Protein AF-E6VNT8-F1 (afdb_monomer)

Nearest PDB structures (foldseek):
  3csx-assembly2_B  TM=8.394E-01  e=1.505E+00  unclassified
  2fic-assembly3_B  TM=8.898E-01  e=3.154E+00  Homo sapiens
  7n6g-assembly1_3I  TM=9.560E-01  e=4.856E+00  Chlamydomonas reinhardtii
  8sza-assembly1_B  TM=9.090E-01  e=8.459E+00  Homo sapiens

Secondary structure (DSSP, 8-state):
-----------HHHHHHHHHHHHHHHHHHHHHHHHHHHHHTSSS--HHHHHHHHHHHHHHHHHHHHHHHHHS-S---

Mean predicted aligned error: 8.47 Å

Sequence (77 aa):
MSRFKPTLIMTDEDEGDLGAELARLQQEHRDLDAAIDALHHSPAPDLLRLQRLKKRKLALRDRISFIEDQITPDIIA

Organism: Rhodopseudomonas palustris (strain DX-1) (NCBI:txid652103)

Structure (mmCIF, N/CA/C/O backbone):
data_AF-E6VNT8-F1
#
_entry.id   AF-E6VNT8-F1
#
loop_
_atom_site.group_PDB
_atom_site.id
_atom_site.type_symbol
_atom_site.label_atom_id
_atom_site.label_alt_id
_atom_site.label_comp_id
_atom_site.label_asym_id
_atom_site.label_entity_id
_atom_site.label_seq_id
_atom_site.pdbx_PDB_ins_code
_atom_site.Cartn_x
_atom_site.Cartn_y
_atom_site.Cartn_z
_atom_site.occupancy
_atom_site.B_iso_or_equiv
_atom_site.auth_seq_id
_atom_site.auth_comp_id
_atom_site.auth_asym_id
_atom_site.auth_atom_id
_atom_site.pdbx_PDB_model_num
ATOM 1 N N . MET A 1 1 ? 4.204 17.285 25.544 1.00 39.38 1 MET A N 1
ATOM 2 C CA . MET A 1 1 ? 3.118 17.759 24.657 1.00 39.38 1 MET A CA 1
ATOM 3 C C . MET A 1 1 ? 2.231 16.568 24.341 1.00 39.38 1 MET A C 1
ATOM 5 O O . MET A 1 1 ? 2.458 15.876 23.360 1.00 39.38 1 MET A O 1
ATOM 9 N N . SER A 1 2 ? 1.307 16.259 25.251 1.00 39.81 2 SER A N 1
ATOM 10 C CA . SER A 1 2 ? 0.426 15.098 25.130 1.00 39.81 2 SER A CA 1
ATOM 11 C C . SER A 1 2 ? -0.744 15.475 24.229 1.00 39.81 2 SER A C 1
ATOM 13 O O . SER A 1 2 ? -1.541 16.342 24.593 1.00 39.81 2 SER A O 1
ATOM 15 N N . ARG A 1 3 ? -0.828 14.882 23.033 1.00 46.03 3 ARG A N 1
ATOM 16 C CA . ARG A 1 3 ?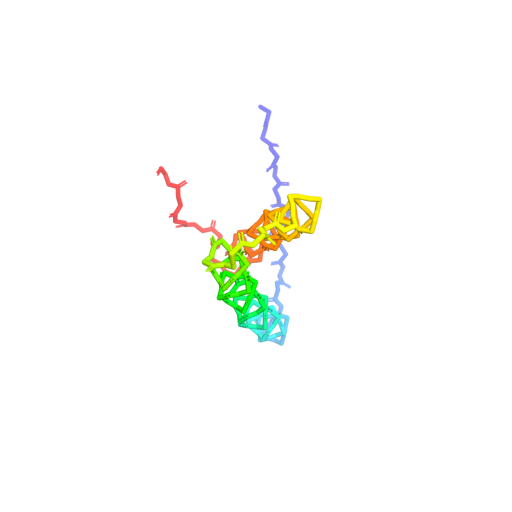 -2.084 14.891 22.281 1.00 46.03 3 ARG A CA 1
ATOM 17 C C . ARG A 1 3 ? -2.993 13.881 22.967 1.00 46.03 3 ARG A C 1
ATOM 19 O O . ARG A 1 3 ? -2.969 12.704 22.635 1.00 46.03 3 ARG A O 1
ATOM 26 N N . PHE A 1 4 ? -3.751 14.355 23.949 1.00 46.59 4 PHE A N 1
ATOM 27 C CA . PHE A 1 4 ? -4.918 13.649 24.455 1.00 46.59 4 PHE A CA 1
ATOM 28 C C . PHE A 1 4 ? -5.850 13.451 23.253 1.00 46.59 4 PHE A C 1
ATOM 30 O O . PHE A 1 4 ? -6.495 14.400 22.804 1.00 46.59 4 PHE A O 1
ATOM 37 N N . LYS A 1 5 ? -5.841 12.259 22.649 1.00 51.06 5 LYS A N 1
ATOM 38 C CA . LYS A 1 5 ? -6.924 11.876 21.752 1.00 51.06 5 LYS A CA 1
ATOM 39 C C . LYS A 1 5 ? -8.129 11.664 22.668 1.00 51.06 5 LYS A C 1
ATOM 41 O O . LYS A 1 5 ? -8.019 10.849 23.583 1.00 51.06 5 LYS A O 1
ATOM 46 N N . PRO A 1 6 ? -9.215 12.444 22.525 1.00 45.66 6 PRO A N 1
ATOM 47 C CA . PRO A 1 6 ? -10.416 12.175 23.293 1.00 45.66 6 PRO A CA 1
ATOM 48 C C . PRO A 1 6 ? -10.801 10.737 22.965 1.00 45.66 6 PRO A C 1
ATOM 50 O O . PRO A 1 6 ? -10.839 10.383 21.787 1.00 45.66 6 PRO A O 1
ATOM 53 N N . THR A 1 7 ? -10.983 9.907 23.989 1.00 52.19 7 THR A N 1
ATOM 54 C CA . THR A 1 7 ? -11.560 8.573 23.855 1.00 52.19 7 THR A CA 1
ATOM 55 C C . THR A 1 7 ? -12.893 8.755 23.143 1.00 52.19 7 THR A C 1
ATOM 57 O O . THR A 1 7 ? -13.883 9.148 23.758 1.00 52.19 7 THR A O 1
ATOM 60 N N . LEU A 1 8 ? -12.885 8.591 21.818 1.00 56.91 8 LEU A N 1
ATOM 61 C CA . LEU A 1 8 ? -14.096 8.447 21.039 1.00 56.91 8 LEU A CA 1
ATOM 62 C C . LEU A 1 8 ? -14.759 7.223 21.647 1.00 56.91 8 LEU A C 1
ATOM 64 O O . LEU A 1 8 ? -14.202 6.129 21.608 1.00 56.91 8 LEU A O 1
ATOM 68 N N . ILE A 1 9 ? -15.899 7.438 22.291 1.00 55.12 9 ILE A N 1
ATOM 69 C CA . ILE A 1 9 ? -16.823 6.362 22.612 1.00 55.12 9 ILE A CA 1
ATOM 70 C C . ILE A 1 9 ? -17.344 5.917 21.242 1.00 55.12 9 ILE A C 1
ATOM 72 O O . ILE A 1 9 ? -18.369 6.413 20.787 1.00 55.12 9 ILE A O 1
ATOM 76 N N . MET A 1 10 ? -16.547 5.123 20.521 1.00 58.53 10 MET A N 1
ATOM 77 C CA . MET A 1 10 ? -16.991 4.460 19.305 1.00 58.53 10 MET A CA 1
ATOM 78 C C . MET A 1 10 ? -18.064 3.476 19.733 1.00 58.53 10 MET A C 1
ATOM 80 O O . MET A 1 10 ? -17.873 2.697 20.670 1.00 58.53 10 MET A O 1
ATOM 84 N N . THR A 1 11 ? -19.226 3.591 19.110 1.00 61.62 11 THR A N 1
ATOM 85 C CA . THR A 1 11 ? -20.285 2.611 19.296 1.00 61.62 11 THR A CA 1
ATOM 86 C C . THR A 1 11 ? -19.901 1.320 18.567 1.00 61.62 11 THR A C 1
ATOM 88 O O . THR A 1 11 ? -19.083 1.341 17.651 1.00 61.62 11 THR A O 1
ATOM 91 N N . ASP A 1 12 ? -20.479 0.190 18.972 1.00 61.94 12 ASP A N 1
ATOM 92 C CA . ASP A 1 12 ? -20.262 -1.118 18.326 1.00 61.94 12 ASP A CA 1
ATOM 93 C C . ASP A 1 12 ? -20.565 -1.065 16.806 1.00 61.94 12 ASP A C 1
ATOM 95 O O . ASP A 1 12 ? -19.886 -1.697 15.998 1.00 61.94 12 ASP A O 1
ATOM 99 N N . GLU A 1 13 ? -21.516 -0.210 16.399 1.00 64.62 13 GLU A N 1
ATOM 100 C CA . GLU A 1 13 ? -21.839 0.084 14.995 1.00 64.62 13 GLU A CA 1
ATOM 101 C C . GLU A 1 13 ? -20.706 0.832 14.266 1.00 64.62 13 GLU A C 1
ATOM 103 O O . GLU A 1 13 ? -20.355 0.462 13.145 1.00 64.62 13 GLU A O 1
ATOM 108 N N . ASP A 1 14 ? -20.076 1.824 14.909 1.00 69.19 14 ASP A N 1
ATOM 109 C CA . ASP A 1 14 ? -18.935 2.550 14.331 1.00 69.19 14 ASP A CA 1
ATOM 110 C C . ASP A 1 14 ? -17.723 1.623 14.123 1.00 69.19 14 ASP A C 1
ATOM 112 O O . ASP A 1 14 ? -16.984 1.756 13.145 1.00 69.19 14 ASP A O 1
ATOM 116 N N . GLU A 1 15 ? -17.502 0.669 15.032 1.00 70.50 15 GLU A N 1
ATOM 117 C CA . GLU A 1 15 ? -16.423 -0.319 14.919 1.00 70.50 15 GLU A CA 1
ATOM 118 C C . GLU A 1 15 ? -16.673 -1.307 13.768 1.00 70.50 15 GLU A C 1
ATOM 120 O O . GLU A 1 15 ? -15.758 -1.592 12.986 1.00 70.50 15 GLU A O 1
ATOM 125 N N . GLY A 1 16 ? -17.920 -1.760 13.597 1.00 75.19 16 GLY A N 1
ATOM 126 C CA . GLY A 1 16 ? -18.335 -2.589 12.462 1.00 75.19 16 GLY A CA 1
ATOM 127 C C . GLY A 1 16 ? -18.138 -1.898 11.107 1.00 75.19 16 GLY A C 1
ATOM 128 O O . GLY A 1 16 ? -17.597 -2.503 10.172 1.00 75.19 16 GLY A O 1
ATOM 129 N N . ASP A 1 17 ? -18.499 -0.617 11.012 1.00 85.31 17 ASP A N 1
ATOM 130 C CA . ASP A 1 17 ? -18.325 0.191 9.800 1.00 85.31 17 ASP A CA 1
ATOM 131 C C . ASP A 1 17 ? -16.844 0.424 9.465 1.00 85.31 17 ASP A C 1
ATOM 133 O O . ASP A 1 17 ? -16.430 0.297 8.303 1.00 85.31 17 ASP A O 1
ATOM 137 N N . LEU A 1 18 ? -16.010 0.705 10.473 1.00 86.38 18 LEU A N 1
ATOM 138 C CA . LEU A 1 18 ? -14.563 0.825 10.279 1.00 86.38 18 LEU A CA 1
ATOM 139 C C . LEU A 1 18 ? -13.926 -0.507 9.871 1.00 86.38 18 LEU A C 1
ATOM 141 O O . LEU A 1 18 ? -13.037 -0.508 9.017 1.00 86.38 18 LEU A O 1
ATOM 145 N N . GLY A 1 19 ? -14.381 -1.634 10.421 1.00 88.38 19 GLY A N 1
ATOM 146 C CA . GLY A 1 19 ? -13.914 -2.966 10.033 1.00 88.38 19 GLY A CA 1
ATOM 147 C C . GLY A 1 19 ? -14.234 -3.304 8.573 1.00 88.38 19 GLY A C 1
ATOM 148 O O . GLY A 1 19 ? -13.375 -3.812 7.844 1.00 88.38 19 GLY A O 1
ATOM 149 N N . ALA A 1 20 ? -15.441 -2.972 8.110 1.00 91.31 20 ALA A N 1
ATOM 150 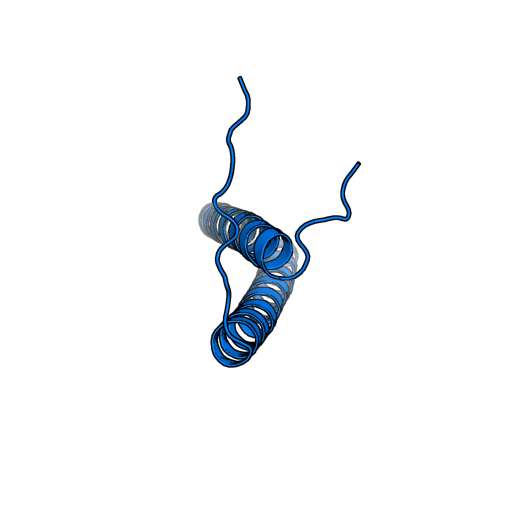C CA . ALA A 1 20 ? -15.839 -3.160 6.716 1.00 91.31 20 ALA A CA 1
ATOM 151 C C . ALA A 1 20 ? -15.012 -2.288 5.755 1.00 91.31 20 ALA A C 1
ATOM 153 O O . ALA A 1 20 ? -14.534 -2.774 4.722 1.00 91.31 20 ALA A O 1
ATOM 154 N N . GLU A 1 21 ? -14.792 -1.019 6.105 1.00 91.81 21 GLU A N 1
ATOM 155 C CA . GLU A 1 21 ? -13.945 -0.118 5.319 1.00 91.81 21 GLU A CA 1
ATOM 156 C C . GLU A 1 21 ? -12.480 -0.580 5.315 1.00 91.81 21 GLU A C 1
ATOM 158 O O . GLU A 1 21 ? -11.841 -0.586 4.260 1.00 91.81 21 GLU A O 1
ATOM 163 N N . LEU A 1 22 ?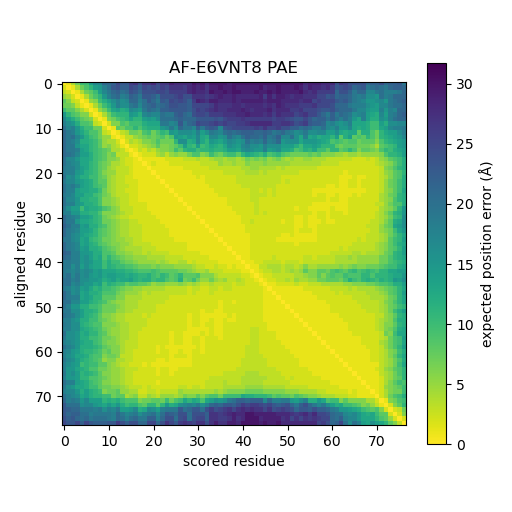 -11.949 -1.047 6.450 1.00 92.81 22 LEU A N 1
ATOM 164 C CA . LEU A 1 22 ? -10.602 -1.612 6.537 1.00 92.81 22 LEU A CA 1
ATOM 165 C C . LEU A 1 22 ? -10.434 -2.799 5.581 1.00 92.81 22 LEU A C 1
ATOM 167 O O . LEU A 1 22 ? -9.495 -2.819 4.781 1.00 92.81 22 LEU A O 1
ATOM 171 N N . ALA A 1 23 ? -11.364 -3.757 5.612 1.00 93.62 23 ALA A N 1
ATOM 172 C CA . ALA A 1 23 ? -11.333 -4.924 4.733 1.00 93.62 23 ALA A CA 1
ATOM 173 C C . ALA A 1 23 ? -11.369 -4.524 3.248 1.00 93.62 23 ALA A C 1
ATOM 175 O O . ALA A 1 23 ? -10.623 -5.071 2.426 1.00 93.62 23 ALA A O 1
ATOM 176 N N . ARG A 1 24 ? -12.192 -3.528 2.900 1.00 96.38 24 ARG A N 1
ATOM 177 C CA . ARG A 1 24 ? -12.268 -2.980 1.542 1.00 96.38 24 ARG A CA 1
ATOM 178 C C . ARG A 1 24 ? -10.946 -2.347 1.109 1.00 96.38 24 ARG A C 1
ATOM 180 O O . ARG A 1 24 ? -10.465 -2.641 0.014 1.00 96.38 24 ARG A O 1
ATOM 187 N N . LEU A 1 25 ? -10.346 -1.507 1.950 1.00 95.62 25 LEU A N 1
ATOM 188 C CA . LEU A 1 25 ? -9.076 -0.844 1.648 1.00 95.62 25 LEU A CA 1
ATOM 189 C C . LEU A 1 25 ? -7.927 -1.850 1.520 1.00 95.62 25 LEU A C 1
ATOM 191 O O . LEU A 1 25 ? -7.106 -1.727 0.611 1.00 95.62 25 LEU A O 1
ATOM 195 N N . GLN A 1 26 ? -7.887 -2.874 2.377 1.00 95.94 26 GLN A N 1
ATOM 196 C CA . GLN A 1 26 ? -6.916 -3.967 2.284 1.00 95.94 26 GLN A CA 1
ATOM 197 C C . GLN A 1 26 ? -7.082 -4.772 0.987 1.00 95.94 26 GLN A C 1
ATOM 199 O O . GLN A 1 26 ? -6.086 -5.198 0.394 1.00 95.94 26 GLN A O 1
ATOM 204 N N . GLN A 1 27 ? -8.317 -4.982 0.520 1.00 97.69 27 GLN A N 1
ATOM 205 C CA . GLN A 1 27 ? -8.561 -5.605 -0.781 1.00 97.69 27 GLN A CA 1
ATOM 206 C C . GLN A 1 27 ? -8.062 -4.720 -1.931 1.00 97.69 27 GLN A C 1
ATOM 208 O O . GLN A 1 27 ? -7.265 -5.191 -2.738 1.00 97.69 27 GLN A O 1
ATOM 213 N N . GLU A 1 28 ? -8.429 -3.433 -1.965 1.00 97.75 28 GLU A N 1
ATOM 214 C CA . GLU A 1 28 ? -7.960 -2.509 -3.013 1.00 97.75 28 GLU A CA 1
ATOM 215 C C . GLU A 1 28 ? -6.426 -2.400 -3.025 1.00 97.75 28 GLU A C 1
ATOM 217 O O . GLU A 1 28 ? -5.802 -2.368 -4.087 1.00 97.75 28 GLU A O 1
ATOM 222 N N . HIS A 1 29 ? -5.790 -2.396 -1.852 1.00 97.81 29 HIS A N 1
ATOM 223 C CA . HIS A 1 29 ? -4.335 -2.389 -1.735 1.00 97.81 29 HIS A CA 1
ATOM 224 C C . HIS A 1 29 ? -3.698 -3.642 -2.360 1.00 97.81 29 HIS A C 1
ATOM 226 O O . HIS A 1 29 ? -2.711 -3.520 -3.090 1.00 97.81 29 HIS A O 1
ATOM 232 N N . ARG A 1 30 ? -4.261 -4.834 -2.117 1.00 97.19 30 ARG A N 1
ATOM 233 C CA . ARG A 1 30 ? -3.800 -6.090 -2.740 1.00 97.19 30 ARG A CA 1
ATOM 234 C C . ARG A 1 30 ? -4.001 -6.090 -4.255 1.00 97.19 30 ARG A C 1
ATOM 236 O O . ARG A 1 30 ? -3.114 -6.526 -4.986 1.00 97.19 30 ARG A O 1
ATOM 243 N N . ASP A 1 31 ? -5.116 -5.548 -4.730 1.00 97.75 31 ASP A N 1
ATOM 244 C CA . ASP A 1 31 ? -5.393 -5.442 -6.164 1.00 97.75 31 ASP A CA 1
ATOM 245 C C . ASP A 1 31 ? -4.411 -4.483 -6.857 1.00 97.75 31 ASP A C 1
ATOM 247 O O . ASP A 1 31 ? -3.926 -4.761 -7.959 1.00 97.75 31 ASP A O 1
ATOM 251 N N . LEU A 1 32 ? -4.059 -3.367 -6.202 1.00 97.12 32 LEU A N 1
ATOM 252 C CA . LEU A 1 32 ? -3.016 -2.463 -6.692 1.00 97.12 32 LEU A CA 1
ATOM 253 C C . LEU A 1 32 ? -1.651 -3.144 -6.757 1.00 97.12 32 LEU A C 1
ATOM 255 O O . LEU A 1 32 ? -0.899 -2.859 -7.689 1.00 97.12 32 LEU A O 1
ATOM 259 N N . ASP A 1 33 ? -1.336 -4.033 -5.817 1.00 97.56 33 ASP A N 1
ATOM 260 C CA . ASP A 1 33 ? -0.097 -4.808 -5.857 1.00 97.56 33 ASP A CA 1
ATOM 261 C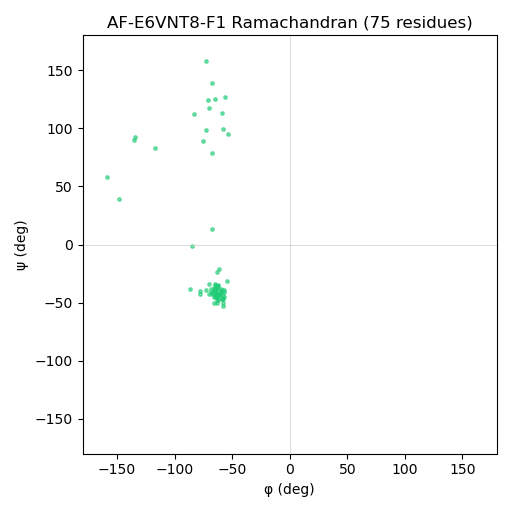 C . ASP A 1 33 ? -0.033 -5.731 -7.065 1.00 97.56 33 ASP A C 1
ATOM 263 O O . ASP A 1 33 ? 0.905 -5.635 -7.859 1.00 97.56 33 ASP A O 1
ATOM 267 N N . ALA A 1 34 ? -1.082 -6.520 -7.290 1.00 97.50 34 ALA A N 1
ATOM 268 C CA . ALA A 1 34 ? -1.173 -7.369 -8.472 1.00 97.50 34 ALA A CA 1
ATOM 269 C C . ALA A 1 34 ? -1.067 -6.555 -9.778 1.00 97.50 34 ALA A C 1
ATOM 271 O O . ALA A 1 34 ? -0.402 -6.971 -10.728 1.00 97.50 34 ALA A O 1
ATOM 272 N N . ALA A 1 35 ? -1.677 -5.365 -9.830 1.00 95.88 35 ALA A N 1
ATOM 273 C CA . ALA A 1 35 ? -1.596 -4.480 -10.991 1.00 95.88 35 ALA A CA 1
ATOM 274 C C . ALA A 1 35 ? -0.190 -3.887 -11.203 1.00 95.88 35 ALA A C 1
ATOM 276 O O . ALA A 1 35 ? 0.248 -3.735 -12.347 1.00 95.88 35 ALA A O 1
ATOM 277 N N . ILE A 1 36 ? 0.513 -3.532 -10.123 1.00 96.62 36 ILE A N 1
ATOM 278 C CA . ILE A 1 36 ? 1.899 -3.047 -10.168 1.00 96.62 36 ILE A CA 1
ATOM 279 C C . ILE A 1 36 ? 2.826 -4.159 -10.656 1.00 96.62 36 ILE A C 1
ATOM 281 O O . ILE A 1 36 ? 3.644 -3.907 -11.544 1.00 96.62 36 ILE A O 1
ATOM 285 N N . ASP A 1 37 ? 2.669 -5.373 -10.133 1.00 96.69 37 ASP A N 1
ATOM 286 C CA . ASP A 1 37 ? 3.460 -6.532 -10.536 1.00 96.69 37 ASP A CA 1
ATOM 287 C C . ASP A 1 37 ? 3.221 -6.869 -12.006 1.00 96.69 37 ASP A C 1
ATOM 289 O O . ASP A 1 37 ? 4.176 -6.983 -12.774 1.00 96.69 37 ASP A O 1
ATOM 293 N N . ALA A 1 38 ? 1.965 -6.927 -12.454 1.00 94.81 38 ALA A N 1
ATOM 294 C CA . ALA A 1 38 ? 1.644 -7.154 -13.862 1.00 94.81 38 ALA A CA 1
ATOM 295 C C . ALA A 1 38 ? 2.280 -6.096 -14.783 1.00 94.81 38 ALA A C 1
ATOM 297 O O . ALA A 1 38 ? 2.811 -6.429 -15.844 1.00 94.81 38 ALA A O 1
ATOM 298 N N . LEU A 1 39 ? 2.277 -4.823 -14.372 1.00 94.38 39 LEU A N 1
ATOM 299 C CA . LEU A 1 39 ? 2.892 -3.744 -15.146 1.00 94.38 39 LEU A CA 1
ATOM 300 C C . LEU A 1 39 ? 4.424 -3.838 -15.163 1.00 94.38 39 LEU A C 1
ATOM 302 O O . LEU A 1 39 ? 5.032 -3.513 -16.180 1.00 94.38 39 LEU A O 1
ATOM 306 N N . HIS A 1 40 ? 5.042 -4.300 -14.074 1.00 93.00 40 HIS A N 1
ATOM 307 C CA . HIS A 1 40 ? 6.484 -4.540 -13.996 1.00 93.00 40 HIS A CA 1
ATOM 308 C C . HIS A 1 40 ? 6.954 -5.652 -14.943 1.00 93.00 40 HIS A C 1
ATOM 310 O O . HIS A 1 40 ? 8.046 -5.543 -15.495 1.00 93.00 40 HIS A O 1
ATOM 316 N N . HIS A 1 41 ? 6.133 -6.682 -15.159 1.00 93.88 41 HIS A N 1
ATOM 317 C CA . HIS A 1 41 ? 6.433 -7.792 -16.071 1.00 93.88 41 HIS A CA 1
ATOM 318 C C . HIS A 1 41 ? 6.062 -7.501 -17.538 1.00 93.88 41 HIS A C 1
ATOM 320 O O . HIS A 1 41 ? 6.286 -8.339 -18.411 1.00 93.88 41 HIS A O 1
ATOM 326 N N . SER A 1 42 ? 5.501 -6.323 -17.832 1.00 92.69 42 SER A N 1
ATOM 327 C CA . SER A 1 42 ? 5.209 -5.903 -19.203 1.00 92.69 42 SER A CA 1
ATOM 328 C C . SER A 1 42 ? 6.507 -5.660 -19.989 1.00 92.69 42 SER A C 1
ATOM 330 O O . SER A 1 42 ? 7.420 -5.023 -19.461 1.00 92.69 42 SER A O 1
ATOM 332 N N . PRO A 1 43 ? 6.594 -6.068 -21.271 1.00 90.44 43 PRO A N 1
ATOM 3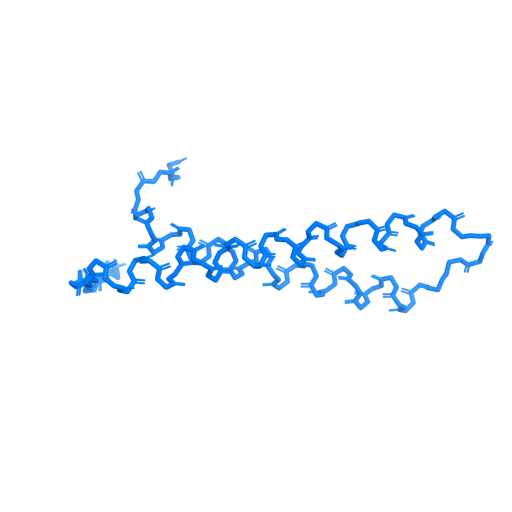33 C CA . PRO A 1 43 ? 7.773 -5.835 -22.116 1.00 90.44 43 PRO A CA 1
ATOM 334 C C . PRO A 1 43 ? 8.101 -4.347 -22.331 1.00 90.44 43 PRO A C 1
ATOM 336 O O . PRO A 1 43 ? 9.238 -4.006 -22.645 1.00 90.44 43 PRO A O 1
ATOM 339 N N . ALA A 1 44 ? 7.124 -3.457 -22.140 1.00 91.81 44 ALA A N 1
ATOM 340 C CA . ALA A 1 44 ? 7.316 -2.011 -22.105 1.00 91.81 44 ALA A CA 1
ATOM 341 C C . ALA A 1 44 ? 6.531 -1.435 -20.911 1.00 91.81 44 ALA A C 1
ATOM 343 O O . ALA A 1 44 ? 5.339 -1.133 -21.046 1.00 91.81 44 ALA A O 1
ATOM 344 N N . PRO A 1 45 ? 7.143 -1.336 -19.716 1.00 87.75 45 PRO A N 1
ATOM 345 C CA . PRO A 1 45 ? 6.453 -0.839 -18.534 1.00 87.75 45 PRO A CA 1
ATOM 346 C C . PRO A 1 45 ? 6.194 0.668 -18.656 1.00 87.75 45 PRO A C 1
ATOM 348 O O . PRO A 1 45 ? 7.116 1.467 -18.824 1.00 87.75 45 PRO A O 1
ATOM 351 N N . ASP A 1 46 ? 4.929 1.073 -18.524 1.00 93.81 46 ASP A N 1
ATOM 352 C CA . ASP A 1 46 ? 4.554 2.487 -18.437 1.00 93.81 46 ASP A CA 1
ATOM 353 C C . ASP A 1 46 ? 4.957 3.040 -17.061 1.00 93.81 46 ASP A C 1
ATOM 355 O O . ASP A 1 46 ? 4.265 2.858 -16.054 1.00 93.81 46 ASP A O 1
ATOM 359 N N . LEU A 1 47 ? 6.104 3.720 -17.021 1.00 93.94 47 LEU A N 1
ATOM 360 C CA . LEU A 1 47 ? 6.690 4.262 -15.795 1.00 93.94 47 LEU A CA 1
ATOM 361 C C . LEU A 1 47 ? 5.798 5.311 -15.120 1.00 93.94 47 LEU A C 1
ATOM 363 O O . LEU A 1 47 ? 5.748 5.365 -13.889 1.00 93.94 47 LEU A O 1
ATOM 367 N N . LEU A 1 48 ? 5.064 6.121 -15.889 1.00 95.69 48 LEU A N 1
ATOM 368 C CA . LEU A 1 48 ? 4.161 7.127 -15.327 1.00 95.69 48 LEU A CA 1
ATOM 369 C C . LEU A 1 48 ? 2.965 6.447 -14.660 1.00 95.69 48 LEU A C 1
ATOM 371 O O . LEU A 1 48 ? 2.563 6.821 -13.553 1.00 95.69 48 LEU A O 1
ATOM 375 N N . ARG A 1 49 ? 2.408 5.419 -15.305 1.00 95.31 49 ARG A N 1
ATOM 376 C CA . ARG A 1 49 ? 1.341 4.604 -14.719 1.00 95.31 49 ARG A CA 1
ATOM 377 C C . ARG A 1 49 ? 1.822 3.880 -13.465 1.00 95.31 49 ARG A C 1
ATOM 379 O O . ARG A 1 49 ? 1.124 3.920 -12.453 1.00 95.31 49 ARG A O 1
ATOM 386 N N . LEU A 1 50 ? 3.027 3.317 -13.486 1.00 96.00 50 LEU A N 1
ATOM 387 C CA . LEU A 1 50 ? 3.645 2.675 -12.326 1.00 96.00 50 LEU A CA 1
ATOM 388 C C . LEU A 1 50 ? 3.791 3.646 -11.143 1.00 96.00 50 LEU A C 1
ATOM 390 O O . LEU A 1 50 ? 3.413 3.316 -10.019 1.00 96.00 50 LEU A O 1
ATOM 394 N N . GLN A 1 51 ? 4.288 4.863 -11.387 1.00 96.94 51 GLN A N 1
ATOM 395 C CA . GLN A 1 51 ? 4.402 5.901 -10.357 1.00 96.94 51 GLN A CA 1
ATOM 396 C C . GLN A 1 51 ? 3.039 6.271 -9.761 1.00 96.94 51 GLN A C 1
ATOM 398 O O . GLN A 1 51 ? 2.908 6.392 -8.541 1.00 96.94 51 GLN A O 1
ATOM 403 N N . ARG A 1 52 ? 2.003 6.411 -10.599 1.00 97.31 52 ARG A N 1
ATOM 404 C CA . ARG A 1 52 ? 0.635 6.706 -10.143 1.00 97.31 52 ARG A CA 1
ATOM 405 C C . ARG A 1 52 ? 0.066 5.580 -9.279 1.00 97.31 52 ARG A C 1
ATOM 407 O O . ARG A 1 52 ? -0.515 5.870 -8.234 1.00 97.31 52 ARG A O 1
ATOM 414 N N . LEU A 1 53 ? 0.254 4.322 -9.679 1.00 96.94 53 LEU A N 1
ATOM 415 C CA . LEU A 1 53 ? -0.197 3.157 -8.910 1.00 96.94 53 LEU A CA 1
ATOM 416 C C . LEU A 1 53 ? 0.522 3.066 -7.560 1.00 96.94 53 LEU A C 1
ATOM 418 O O . LEU A 1 53 ? -0.136 2.933 -6.533 1.00 96.94 53 LEU A O 1
ATOM 422 N N . LYS A 1 54 ? 1.848 3.246 -7.536 1.00 97.06 54 LYS A N 1
ATOM 423 C CA . LYS A 1 54 ? 2.637 3.269 -6.292 1.00 97.06 54 LYS A CA 1
ATOM 424 C C . LYS A 1 54 ? 2.201 4.391 -5.349 1.00 97.06 54 LYS A C 1
ATOM 426 O O . LYS A 1 54 ? 2.075 4.161 -4.150 1.00 97.06 54 LYS A O 1
ATOM 431 N N . LYS A 1 55 ? 1.903 5.585 -5.877 1.00 97.81 55 LYS A N 1
ATOM 432 C CA . LYS A 1 55 ? 1.374 6.701 -5.075 1.00 97.81 55 LYS A CA 1
ATOM 433 C C . LYS A 1 55 ? 0.004 6.376 -4.471 1.00 97.81 55 LYS A C 1
ATOM 435 O O . LYS A 1 55 ? -0.221 6.675 -3.303 1.00 97.81 55 LYS A O 1
ATOM 440 N N . ARG A 1 56 ? -0.898 5.755 -5.242 1.00 97.62 56 ARG A N 1
ATOM 441 C CA . ARG A 1 56 ? -2.199 5.289 -4.728 1.00 97.62 56 ARG A CA 1
ATOM 442 C C . ARG A 1 56 ? -2.026 4.224 -3.648 1.00 97.62 56 ARG A C 1
ATOM 444 O O . ARG A 1 56 ? -2.642 4.344 -2.597 1.00 97.62 56 ARG A O 1
ATOM 451 N N . LYS A 1 57 ? -1.147 3.245 -3.875 1.00 96.50 57 LYS A N 1
ATOM 452 C CA . LYS A 1 57 ? -0.836 2.187 -2.908 1.00 96.50 57 LYS A CA 1
ATOM 453 C C . LYS A 1 57 ? -0.342 2.766 -1.577 1.00 96.50 57 LYS A C 1
ATOM 455 O O . LYS A 1 57 ? -0.827 2.364 -0.526 1.00 96.50 57 LYS A O 1
ATOM 460 N N . LEU A 1 58 ? 0.566 3.744 -1.625 1.00 97.81 58 LEU A N 1
ATOM 461 C CA . LEU A 1 58 ? 1.057 4.437 -0.430 1.00 97.81 58 LEU A CA 1
ATOM 462 C C . LEU A 1 58 ? -0.083 5.114 0.347 1.00 97.81 58 LEU A C 1
ATOM 464 O O . LEU A 1 58 ? -0.197 4.912 1.549 1.00 97.81 58 LEU A O 1
ATOM 468 N N . ALA A 1 59 ? -0.961 5.843 -0.346 1.00 96.50 59 ALA A N 1
ATOM 469 C CA . ALA A 1 59 ? -2.099 6.505 0.290 1.00 96.50 59 ALA A CA 1
ATOM 470 C C . ALA A 1 59 ? -3.083 5.511 0.935 1.00 96.50 59 ALA A C 1
ATOM 472 O O . ALA A 1 59 ? -3.592 5.780 2.021 1.00 96.50 59 ALA A O 1
ATOM 473 N N . LEU A 1 60 ? -3.333 4.360 0.295 1.00 96.00 60 LEU A N 1
ATOM 474 C CA . LEU A 1 60 ? -4.157 3.299 0.882 1.00 96.00 60 LEU A CA 1
ATOM 475 C C . LEU A 1 60 ? -3.512 2.717 2.135 1.00 96.00 60 LEU A C 1
ATOM 477 O O . LEU A 1 60 ? -4.199 2.565 3.135 1.00 96.00 60 LEU A O 1
ATOM 481 N N . ARG A 1 61 ? -2.203 2.441 2.108 1.00 95.56 61 ARG A N 1
ATOM 482 C CA . ARG A 1 61 ? -1.475 1.947 3.283 1.00 95.56 61 ARG A CA 1
ATOM 483 C C . ARG A 1 61 ? -1.587 2.919 4.456 1.00 95.56 61 ARG A C 1
ATOM 485 O O . ARG A 1 61 ? -1.912 2.500 5.557 1.00 95.56 61 ARG A O 1
ATOM 492 N N . ASP A 1 62 ? -1.374 4.209 4.211 1.00 95.38 62 ASP A N 1
ATOM 493 C CA . ASP A 1 62 ? -1.456 5.223 5.264 1.00 95.38 62 ASP A CA 1
ATOM 494 C C . ASP A 1 62 ? -2.892 5.334 5.827 1.00 95.38 62 ASP A C 1
ATOM 496 O O . ASP A 1 62 ? -3.082 5.550 7.024 1.00 95.38 62 ASP A O 1
ATOM 500 N N . ARG A 1 63 ? -3.920 5.134 4.986 1.00 93.56 63 ARG A N 1
ATOM 501 C CA . ARG A 1 63 ? -5.326 5.099 5.422 1.00 93.56 63 ARG A CA 1
ATOM 502 C C . ARG A 1 63 ? -5.679 3.828 6.197 1.00 93.56 63 ARG A C 1
ATOM 504 O O . ARG A 1 63 ? -6.417 3.930 7.171 1.00 93.56 63 ARG A O 1
ATOM 511 N N . ILE A 1 64 ? -5.159 2.677 5.774 1.00 93.31 64 ILE A N 1
ATOM 512 C CA . ILE A 1 64 ? -5.291 1.388 6.465 1.00 93.31 64 ILE A CA 1
ATOM 513 C C . ILE A 1 64 ? -4.727 1.519 7.876 1.00 93.31 64 ILE A C 1
ATOM 515 O O . ILE A 1 64 ? -5.476 1.317 8.824 1.00 93.31 64 ILE A O 1
ATOM 519 N N . SER A 1 65 ? -3.485 1.993 8.021 1.00 90.44 65 SER A N 1
ATOM 520 C CA . SER A 1 65 ? -2.867 2.186 9.338 1.00 90.44 65 SER A CA 1
ATOM 521 C C . SER A 1 65 ? -3.665 3.150 10.217 1.00 90.44 65 SER A C 1
ATOM 523 O O . SER A 1 65 ? -3.860 2.892 11.394 1.00 90.44 65 SER A O 1
ATOM 525 N N . PHE A 1 66 ? -4.218 4.225 9.647 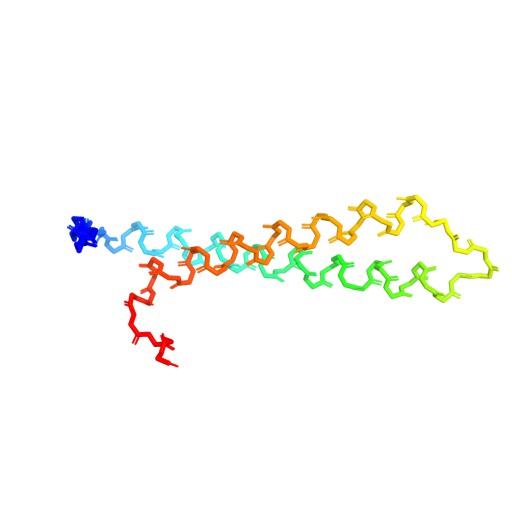1.00 89.31 66 PHE A N 1
ATOM 526 C CA . PHE A 1 66 ? -5.080 5.137 10.402 1.00 89.31 66 PHE A CA 1
ATOM 527 C C . PHE A 1 66 ? -6.374 4.478 10.914 1.00 89.31 66 PHE A C 1
ATOM 529 O O . PHE A 1 66 ? -6.866 4.848 11.977 1.00 89.31 66 PHE A O 1
ATOM 536 N N . ILE A 1 67 ? -6.971 3.554 10.157 1.00 89.12 67 ILE A N 1
ATOM 537 C CA . ILE A 1 67 ? -8.180 2.833 10.584 1.00 89.12 67 ILE A CA 1
ATOM 538 C C . ILE A 1 67 ? -7.824 1.722 11.577 1.00 89.12 67 ILE A C 1
ATOM 540 O O . ILE A 1 67 ? -8.512 1.585 12.583 1.00 89.12 67 ILE A O 1
ATOM 544 N N . GLU A 1 68 ? -6.723 1.004 11.359 1.00 86.69 68 GLU A N 1
ATOM 545 C CA . GLU A 1 68 ? -6.178 0.024 12.308 1.00 86.69 68 GLU A CA 1
ATOM 546 C C . GLU A 1 68 ? -5.874 0.673 13.667 1.00 86.69 68 GLU A C 1
ATOM 548 O O . GLU A 1 68 ? -6.286 0.145 14.696 1.00 86.69 68 GLU A O 1
ATOM 553 N N . ASP A 1 69 ? -5.277 1.869 13.682 1.00 85.06 69 ASP A N 1
ATOM 554 C 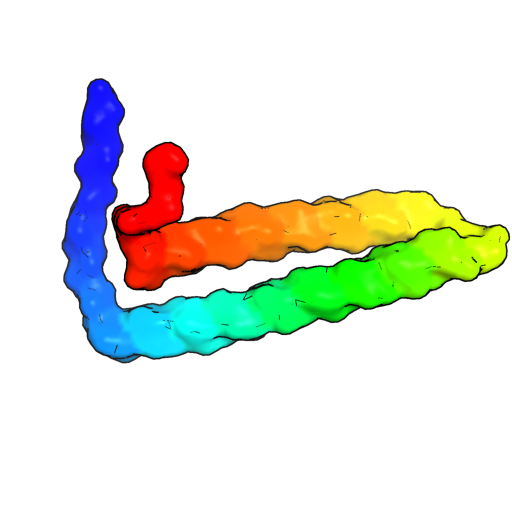CA . ASP A 1 69 ? -5.029 2.650 14.904 1.00 85.06 69 ASP A CA 1
ATOM 555 C C . ASP A 1 69 ? -6.321 3.081 15.628 1.00 85.06 69 ASP A C 1
ATOM 557 O O . ASP A 1 69 ? -6.289 3.413 16.813 1.00 85.06 69 ASP A O 1
ATOM 561 N N . GLN A 1 70 ? -7.454 3.159 14.920 1.00 82.75 70 GLN A N 1
ATOM 562 C CA . GLN A 1 70 ? -8.752 3.506 15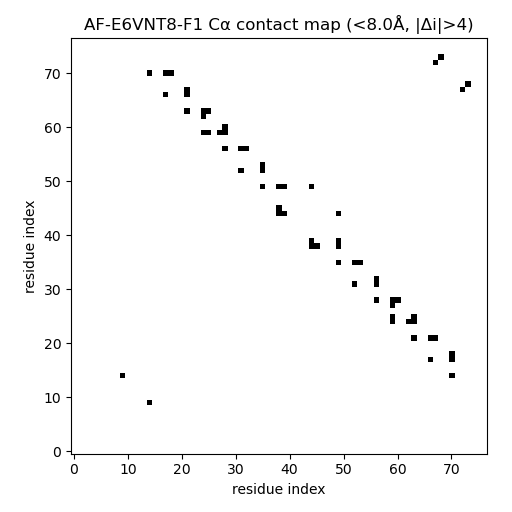.512 1.00 82.75 70 GLN A CA 1
ATOM 563 C C . GLN A 1 70 ? -9.474 2.280 16.079 1.00 82.75 70 GLN A C 1
ATOM 565 O O . GLN A 1 70 ? -10.092 2.398 17.132 1.00 82.75 70 GLN A O 1
ATOM 570 N N . ILE A 1 71 ? -9.386 1.128 15.404 1.00 80.50 71 ILE A N 1
ATOM 571 C CA . ILE A 1 71 ? -10.015 -0.135 15.835 1.00 80.50 71 ILE A CA 1
ATOM 572 C C . ILE A 1 71 ? -9.196 -0.797 16.952 1.00 80.50 71 ILE A C 1
ATOM 574 O O . ILE A 1 71 ? -9.739 -1.267 17.945 1.00 80.50 71 ILE A O 1
ATOM 578 N N . THR A 1 72 ? -7.870 -0.804 16.825 1.00 69.00 72 THR A N 1
ATOM 579 C CA . THR A 1 72 ? -6.938 -1.337 17.826 1.00 69.00 72 THR A CA 1
ATOM 580 C C . THR A 1 72 ? -6.046 -0.215 18.347 1.00 69.00 72 THR A C 1
ATOM 582 O O . THR A 1 72 ? -4.920 -0.068 17.873 1.00 69.00 72 THR A O 1
ATOM 585 N N . PRO A 1 73 ? -6.504 0.590 19.324 1.00 62.62 73 PRO A N 1
ATOM 586 C CA . PRO A 1 73 ? -5.736 1.740 19.794 1.00 62.62 73 PRO A CA 1
ATOM 587 C C . PRO A 1 73 ? -4.419 1.422 20.537 1.00 62.62 73 PRO A C 1
ATOM 589 O O . PRO A 1 73 ? -3.877 2.335 21.154 1.00 62.62 73 PRO A O 1
ATOM 592 N N . ASP A 1 74 ? -3.867 0.194 20.511 1.00 56.69 74 ASP A N 1
ATOM 593 C CA . ASP A 1 74 ? -2.735 -0.146 21.396 1.00 56.69 74 ASP A CA 1
ATOM 594 C C . ASP A 1 74 ? -1.830 -1.352 21.008 1.00 56.69 74 ASP A C 1
ATOM 596 O O . ASP A 1 74 ? -1.685 -2.275 21.806 1.00 56.69 74 ASP A O 1
ATOM 600 N N . ILE A 1 75 ? -1.181 -1.401 19.822 1.00 52.78 75 ILE A N 1
ATOM 601 C CA . ILE A 1 75 ? -0.124 -2.429 19.567 1.00 52.78 75 ILE A CA 1
ATOM 602 C C . ILE A 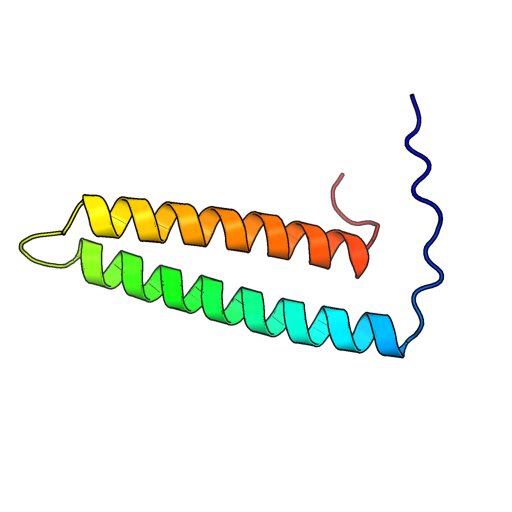1 75 ? 1.039 -2.021 18.621 1.00 52.78 75 ILE A C 1
ATOM 604 O O . ILE A 1 75 ? 1.517 -2.853 17.851 1.00 52.78 75 ILE A O 1
ATOM 608 N N . ILE A 1 76 ? 1.572 -0.790 18.661 1.00 47.06 76 ILE A N 1
ATOM 609 C CA . ILE A 1 76 ? 2.931 -0.540 18.113 1.00 47.06 76 ILE A CA 1
ATOM 610 C C . ILE A 1 76 ? 3.757 0.310 19.093 1.00 47.06 76 ILE A C 1
ATOM 612 O O . ILE A 1 76 ? 3.701 1.541 19.082 1.00 47.06 76 ILE A O 1
ATOM 616 N N . ALA A 1 77 ? 4.503 -0.401 19.945 1.00 39.75 77 ALA A N 1
ATOM 617 C CA . ALA A 1 77 ? 5.696 0.052 20.663 1.00 39.75 77 ALA A CA 1
ATOM 618 C C . ALA A 1 77 ? 6.955 -0.154 19.803 1.00 39.75 77 ALA A C 1
ATOM 620 O O . ALA A 1 77 ? 6.931 -1.059 18.936 1.00 39.75 77 ALA A O 1
#

Foldseek 3Di:
DDPPPPPPPQDPVNLVVLVVVLVVLVVVLVVLVVVLVVLVPDPDRPVVVNVVSVVVSVVSVVVSVVSCCVNPVDDDD

InterPro domains:
  IPR007420 Protein of unknown function DUF465 [PF04325] (22-67)
  IPR038444 DUF465 superfamily [G3DSA:6.10.280.50] (17-72)

pLDDT: mean 82.79, std 18.43, range [39.38, 97.81]

Solvent-accessible surface area (backbone atoms only — not comparable to full-atom values): 4647 Å² total; per-residue (Å²): 136,82,81,78,72,77,80,71,83,67,48,76,66,55,52,53,52,51,52,54,51,42,55,50,47,54,48,54,43,52,52,48,47,56,52,48,52,56,41,68,73,37,98,75,55,58,62,70,59,48,52,52,50,52,54,50,40,51,53,45,51,58,51,42,52,57,48,48,49,67,77,51,77,80,85,85,132

Radius of gyration: 16.71 Å; Cα contacts (8 Å, |Δi|>4): 31; chains: 1; bounding box: 30×26×47 Å